Protein AF-A0A832UFR7-F1 (afdb_monomer_lite)

Radius of gyration: 21.79 Å; chains: 1; bounding box: 39×42×48 Å

Foldseek 3Di:
DPDDDLVVLCPDDLVVQCVVPNPVSNVSNCVSVVHDPDDDDPDDDDDPDFFDDDDDPDDDPDVVVVVVVVVVRVVVRVVVCVVVVHDDDDDDDDDD

Structure (mmCIF, N/CA/C/O backbone):
data_AF-A0A832UFR7-F1
#
_entry.id   AF-A0A832UFR7-F1
#
loop_
_atom_site.group_PDB
_atom_site.id
_atom_site.type_symbol
_atom_site.label_atom_id
_atom_site.label_alt_id
_atom_site.label_comp_id
_atom_site.label_asym_id
_atom_site.label_entity_id
_atom_site.label_seq_id
_atom_site.pdbx_PDB_ins_code
_atom_site.Cartn_x
_atom_site.Cartn_y
_atom_site.Cartn_z
_atom_site.occupancy
_atom_site.B_iso_or_equiv
_atom_site.auth_seq_id
_atom_site.auth_comp_id
_atom_site.auth_asym_id
_atom_site.auth_atom_id
_atom_site.pdbx_PDB_model_num
ATOM 1 N N . MET A 1 1 ? 12.718 7.414 -24.867 1.00 69.06 1 MET A N 1
ATOM 2 C CA . MET A 1 1 ? 13.065 6.226 -25.681 1.00 69.06 1 MET A CA 1
ATOM 3 C C . MET A 1 1 ? 12.116 5.942 -26.852 1.00 69.06 1 MET A C 1
ATOM 5 O O . MET A 1 1 ? 12.430 5.057 -27.628 1.00 69.06 1 MET A O 1
ATOM 9 N N . GLY A 1 2 ? 10.996 6.659 -27.046 1.00 84.81 2 GLY A N 1
ATOM 10 C CA . GLY A 1 2 ? 10.194 6.534 -28.282 1.00 84.81 2 GLY A CA 1
ATOM 11 C C . GLY A 1 2 ? 9.479 5.190 -28.501 1.00 84.81 2 GLY A C 1
ATOM 12 O O . GLY A 1 2 ? 8.847 5.012 -29.535 1.00 84.81 2 GLY A O 1
ATOM 13 N N . VAL A 1 3 ? 9.553 4.276 -27.532 1.00 89.12 3 VAL A N 1
ATOM 14 C CA . VAL A 1 3 ? 8.896 2.965 -27.538 1.00 89.12 3 VAL A CA 1
ATOM 15 C C . VAL A 1 3 ? 7.383 3.149 -27.457 1.00 89.12 3 VAL A C 1
ATOM 17 O O . VAL A 1 3 ? 6.890 3.759 -26.508 1.00 89.12 3 VAL A O 1
ATOM 20 N N . LYS A 1 4 ? 6.649 2.608 -28.433 1.00 93.00 4 LYS A N 1
ATOM 21 C CA . LYS A 1 4 ? 5.176 2.605 -28.447 1.00 93.00 4 LYS A CA 1
ATOM 22 C C . LYS A 1 4 ? 4.605 1.194 -28.518 1.00 93.00 4 LYS A C 1
ATOM 24 O O . LYS A 1 4 ? 3.502 0.960 -28.036 1.00 93.00 4 LYS A O 1
ATOM 29 N N . LEU A 1 5 ? 5.348 0.267 -29.116 1.00 93.38 5 LEU A N 1
ATOM 30 C CA . LEU A 1 5 ? 4.941 -1.111 -29.353 1.00 93.38 5 LEU A CA 1
ATOM 31 C C . LEU A 1 5 ? 5.939 -2.095 -28.736 1.00 93.38 5 LEU A C 1
ATOM 33 O O . LEU A 1 5 ? 7.107 -1.780 -28.514 1.00 93.38 5 LEU A O 1
ATOM 37 N N . ILE A 1 6 ? 5.494 -3.337 -28.526 1.00 92.62 6 ILE A N 1
ATOM 38 C CA . ILE A 1 6 ? 6.350 -4.421 -28.011 1.00 92.62 6 ILE A CA 1
ATOM 39 C C . ILE A 1 6 ? 7.548 -4.670 -28.944 1.00 92.62 6 ILE A C 1
ATOM 41 O O . ILE A 1 6 ? 8.657 -4.894 -28.470 1.00 92.62 6 ILE A O 1
ATOM 45 N N . VAL A 1 7 ? 7.356 -4.558 -30.265 1.00 92.12 7 VAL A N 1
ATOM 46 C CA . VAL A 1 7 ? 8.437 -4.706 -31.258 1.00 92.12 7 VAL A CA 1
ATOM 47 C C . VAL A 1 7 ? 9.531 -3.640 -31.125 1.00 92.12 7 VAL A C 1
ATOM 49 O O . VAL A 1 7 ? 10.672 -3.876 -31.510 1.00 92.12 7 VAL A O 1
ATOM 52 N N . ASP A 1 8 ? 9.230 -2.478 -30.547 1.00 93.69 8 ASP A N 1
ATOM 53 C CA . ASP A 1 8 ? 10.252 -1.457 -30.316 1.00 93.69 8 ASP A CA 1
ATOM 54 C C . ASP A 1 8 ? 11.185 -1.889 -29.174 1.00 93.69 8 ASP A C 1
ATOM 56 O O . ASP A 1 8 ? 12.394 -1.687 -29.250 1.00 93.69 8 ASP A O 1
ATOM 60 N N . LEU A 1 9 ? 10.649 -2.567 -28.150 1.00 92.31 9 LEU A N 1
ATOM 61 C CA . LEU A 1 9 ? 11.432 -3.113 -27.033 1.00 92.31 9 LEU A CA 1
ATOM 62 C C . LEU A 1 9 ? 12.348 -4.264 -27.458 1.00 92.31 9 LEU A C 1
ATOM 64 O O . LEU A 1 9 ? 13.417 -4.446 -26.875 1.00 92.31 9 LEU A O 1
ATOM 68 N N . THR A 1 10 ? 11.962 -5.048 -28.468 1.00 91.44 10 THR A N 1
ATOM 69 C CA . THR A 1 10 ? 12.808 -6.146 -28.967 1.00 91.44 10 THR A CA 1
ATOM 70 C C . THR A 1 10 ? 14.014 -5.652 -29.765 1.00 91.44 10 THR A C 1
ATOM 72 O O . THR A 1 10 ? 14.979 -6.396 -29.928 1.00 91.44 10 THR A O 1
ATOM 75 N N . ARG A 1 11 ? 13.995 -4.393 -30.220 1.00 92.56 11 ARG A N 1
ATOM 76 C CA . ARG A 1 11 ? 15.116 -3.737 -30.911 1.00 92.56 11 ARG A CA 1
ATOM 77 C C . ARG A 1 11 ? 16.120 -3.095 -29.955 1.00 92.56 11 ARG A C 1
ATOM 79 O O . ARG A 1 11 ? 17.206 -2.727 -30.391 1.00 92.56 11 ARG A O 1
ATOM 86 N N . LEU A 1 12 ? 15.771 -2.953 -28.676 1.00 93.00 12 LEU A N 1
ATOM 87 C CA . LEU A 1 12 ? 16.657 -2.373 -27.672 1.00 93.00 12 LEU A CA 1
ATOM 88 C C . LEU A 1 12 ? 17.584 -3.445 -27.062 1.00 93.00 12 LEU A C 1
ATOM 90 O O . LEU A 1 12 ? 17.105 -4.540 -26.725 1.00 93.00 12 LEU A O 1
ATOM 94 N N . PRO A 1 13 ? 18.887 -3.136 -26.899 1.00 93.75 13 PRO A N 1
ATOM 95 C CA . PRO A 1 13 ? 19.815 -3.929 -26.097 1.00 93.75 13 PRO A CA 1
ATOM 96 C C . PRO A 1 13 ? 19.372 -4.015 -24.633 1.00 93.75 13 PRO A C 1
ATOM 98 O O . PRO A 1 13 ? 18.692 -3.117 -24.122 1.00 93.75 13 PRO A O 1
ATOM 101 N N . LEU A 1 14 ? 19.766 -5.094 -23.956 1.00 93.75 14 LEU A N 1
ATOM 102 C CA . LEU A 1 14 ? 19.452 -5.307 -22.541 1.00 93.75 14 LEU A CA 1
ATOM 103 C C . LEU A 1 14 ? 20.056 -4.198 -21.675 1.00 93.75 14 LEU A C 1
ATOM 105 O O . LEU A 1 14 ? 19.384 -3.680 -20.789 1.00 93.75 14 LEU A O 1
ATOM 109 N N . GLU A 1 15 ? 21.282 -3.796 -21.993 1.00 95.56 15 GLU A N 1
ATOM 110 C CA . GLU A 1 15 ? 22.086 -2.827 -21.254 1.00 95.56 15 GLU A CA 1
ATOM 111 C C . GLU A 1 15 ? 21.375 -1.473 -21.178 1.00 95.56 15 GLU A C 1
ATOM 113 O O . GLU A 1 15 ? 21.278 -0.887 -20.105 1.00 95.56 15 GLU A O 1
ATOM 118 N N . ILE A 1 16 ? 20.773 -1.021 -22.287 1.00 94.50 16 ILE A N 1
ATOM 119 C CA . ILE A 1 16 ? 20.015 0.241 -22.330 1.00 94.50 16 ILE A CA 1
ATOM 120 C C . ILE A 1 16 ? 18.784 0.167 -21.421 1.00 94.50 16 ILE A C 1
ATOM 122 O O . ILE A 1 16 ? 18.446 1.128 -20.727 1.00 94.50 16 ILE A O 1
ATOM 126 N N . LEU A 1 17 ? 18.085 -0.970 -21.417 1.00 93.50 17 LEU A N 1
ATOM 127 C CA . LEU A 1 17 ? 16.903 -1.149 -20.579 1.00 93.50 17 LEU A CA 1
ATOM 128 C C . LEU A 1 17 ? 17.279 -1.253 -19.097 1.00 93.50 17 LEU A C 1
ATOM 130 O O . LEU A 1 17 ? 16.571 -0.706 -18.256 1.00 93.50 17 LEU A O 1
ATOM 134 N N . GLU A 1 18 ? 18.381 -1.921 -18.761 1.00 95.50 18 GLU A N 1
ATOM 135 C CA . GLU A 1 18 ? 18.884 -2.003 -17.387 1.00 95.50 18 GLU A CA 1
ATOM 136 C C . GLU A 1 18 ? 19.425 -0.663 -16.879 1.00 95.50 18 GLU A C 1
ATOM 138 O O . GLU A 1 18 ? 19.152 -0.301 -15.739 1.00 95.50 18 GLU A O 1
ATOM 143 N N . GLU A 1 19 ? 20.113 0.118 -17.709 1.00 94.88 19 GLU A N 1
ATOM 144 C CA . GLU A 1 19 ? 20.606 1.447 -17.329 1.00 94.88 19 GLU A CA 1
ATOM 145 C C . GLU A 1 19 ? 19.448 2.414 -17.036 1.00 94.88 19 GLU A C 1
ATOM 147 O O . GLU A 1 19 ? 19.479 3.177 -16.072 1.00 94.88 19 GLU A O 1
ATOM 152 N N . THR A 1 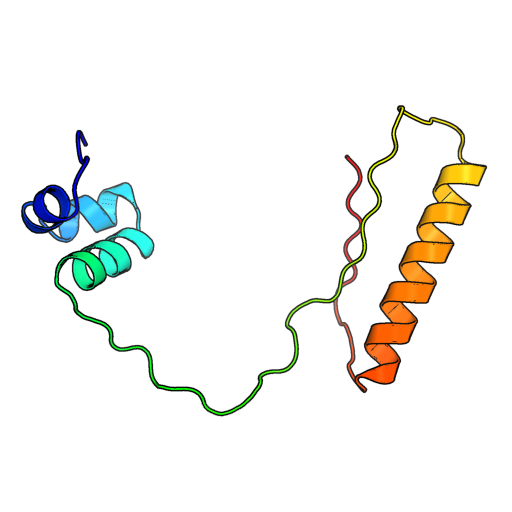20 ? 18.377 2.343 -17.829 1.00 93.12 20 THR A N 1
ATOM 153 C CA . THR A 1 20 ? 17.230 3.258 -17.712 1.00 93.12 20 THR A CA 1
ATOM 154 C C . THR A 1 20 ? 16.176 2.814 -16.696 1.00 93.12 20 THR A C 1
ATOM 156 O O . THR A 1 20 ? 15.502 3.657 -16.101 1.00 93.12 20 THR A O 1
ATOM 159 N N . HIS A 1 21 ? 16.007 1.505 -16.489 1.00 91.62 21 HIS A N 1
ATOM 160 C CA . HIS A 1 21 ? 14.928 0.935 -15.671 1.00 91.62 21 HIS A C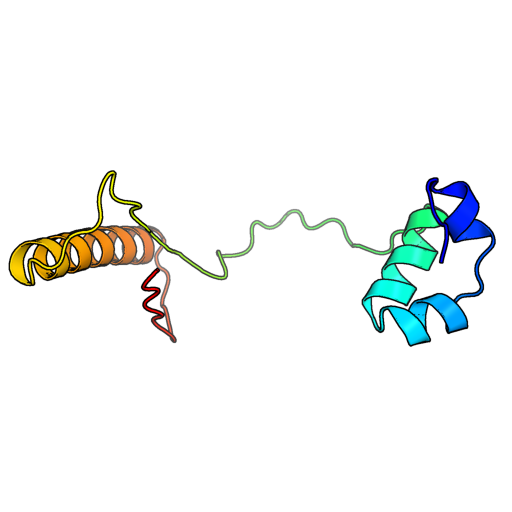A 1
ATOM 161 C C . HIS A 1 21 ? 15.408 -0.073 -14.611 1.00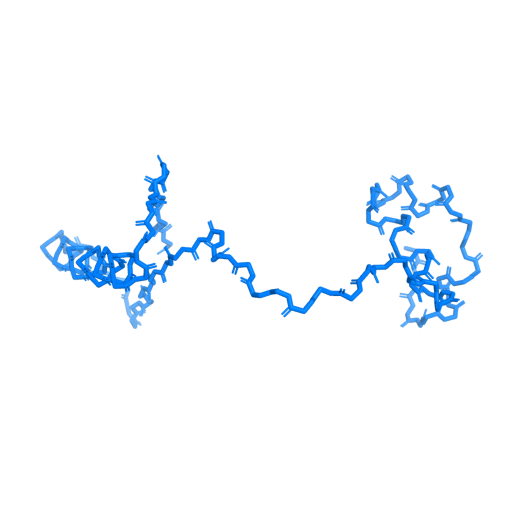 91.62 21 HIS A C 1
ATOM 163 O O . HIS A 1 21 ? 14.591 -0.704 -13.932 1.00 91.62 21 HIS A O 1
ATOM 169 N N . GLY A 1 22 ? 16.718 -0.253 -14.437 1.00 91.94 22 GLY A N 1
ATOM 170 C CA . GLY A 1 22 ? 17.303 -1.170 -13.462 1.00 91.94 22 GLY A CA 1
ATOM 171 C C . GLY A 1 22 ? 16.805 -2.606 -13.638 1.00 91.94 22 GLY A C 1
ATOM 172 O O . GLY A 1 22 ? 16.649 -3.115 -14.749 1.00 91.94 22 GLY A O 1
ATOM 173 N N . LYS A 1 23 ? 16.456 -3.255 -12.519 1.00 88.75 23 LYS A N 1
ATOM 174 C CA . LYS A 1 23 ? 15.903 -4.625 -12.499 1.00 88.75 23 LYS A CA 1
ATOM 175 C C . LYS A 1 23 ? 14.635 -4.782 -13.354 1.00 88.75 23 LYS A C 1
ATOM 177 O O . LYS A 1 23 ? 14.375 -5.869 -13.875 1.00 88.75 23 LYS A O 1
ATOM 182 N N . TRP A 1 24 ? 13.850 -3.715 -13.519 1.00 91.31 24 TRP A N 1
ATOM 183 C CA . TRP A 1 24 ? 12.665 -3.735 -14.377 1.00 91.31 24 TRP A CA 1
ATOM 184 C C . TRP A 1 24 ? 13.025 -3.774 -15.861 1.00 91.31 24 TRP A C 1
ATOM 186 O O . TRP A 1 24 ? 12.295 -4.395 -16.628 1.00 91.31 24 TRP A O 1
ATOM 196 N N . GLY A 1 25 ? 14.168 -3.209 -16.254 1.00 93.50 25 GLY A N 1
ATOM 197 C CA . GLY A 1 25 ? 14.689 -3.277 -17.619 1.00 93.50 25 GLY A CA 1
ATOM 198 C C . GLY A 1 25 ? 14.929 -4.708 -18.083 1.00 93.50 25 GLY A C 1
ATOM 199 O O . GLY A 1 25 ? 14.409 -5.130 -19.116 1.00 93.50 25 GLY A O 1
ATOM 200 N N . ALA A 1 26 ? 15.608 -5.498 -17.251 1.00 92.19 26 ALA A N 1
ATOM 201 C CA . ALA A 1 26 ? 15.832 -6.918 -17.503 1.00 92.19 26 ALA A CA 1
ATOM 202 C C . ALA A 1 26 ? 14.523 -7.719 -17.599 1.00 92.19 26 ALA A C 1
ATOM 204 O O . ALA A 1 26 ? 14.388 -8.635 -18.413 1.00 92.19 26 ALA A O 1
ATOM 205 N N . SER A 1 27 ? 13.538 -7.390 -16.757 1.00 92.75 27 SER A N 1
ATOM 206 C CA . SER A 1 27 ? 12.203 -8.002 -16.808 1.00 92.75 27 SER A CA 1
ATOM 207 C C . SER A 1 27 ? 11.481 -7.654 -18.113 1.00 92.75 27 SER A C 1
ATOM 209 O O . SER A 1 27 ? 10.943 -8.534 -18.785 1.00 92.75 27 SER A O 1
ATOM 211 N N . LEU A 1 28 ? 11.533 -6.385 -18.520 1.00 92.62 28 LEU A N 1
ATOM 212 C CA . LEU A 1 28 ? 10.906 -5.881 -19.737 1.00 92.62 28 LEU A CA 1
ATOM 213 C C . LEU A 1 28 ? 11.525 -6.499 -21.000 1.00 92.62 28 LEU A C 1
ATOM 215 O O . LEU A 1 28 ? 10.792 -6.930 -21.889 1.00 92.62 28 LEU A O 1
ATOM 219 N N . TYR A 1 29 ? 12.854 -6.625 -21.040 1.00 94.38 29 TYR A N 1
ATOM 220 C CA . TYR A 1 29 ? 13.595 -7.262 -22.132 1.00 94.38 29 TYR A CA 1
ATOM 221 C C . TYR A 1 29 ? 13.146 -8.710 -22.379 1.00 94.38 29 TYR A C 1
ATOM 223 O O . TYR A 1 29 ? 12.919 -9.102 -23.528 1.00 94.38 29 TYR A O 1
ATOM 231 N N . ARG A 1 30 ? 13.003 -9.498 -21.300 1.00 93.81 30 ARG A N 1
ATOM 232 C CA . ARG A 1 30 ? 12.549 -10.898 -21.356 1.00 93.81 30 ARG A CA 1
ATOM 233 C C . ARG A 1 30 ? 11.087 -10.989 -21.788 1.00 93.81 30 ARG A C 1
ATOM 235 O O . ARG A 1 30 ? 10.778 -11.718 -22.729 1.00 93.81 30 ARG A O 1
ATOM 242 N N . LYS A 1 31 ? 10.209 -10.184 -21.178 1.00 93.31 31 LYS A N 1
ATOM 243 C CA . LYS A 1 31 ? 8.772 -10.147 -21.499 1.00 93.31 31 LYS A CA 1
ATOM 244 C C . LYS A 1 31 ? 8.505 -9.780 -22.957 1.00 93.31 31 LYS A C 1
ATOM 246 O O . LYS A 1 31 ? 7.699 -10.442 -23.601 1.00 93.31 31 LYS A O 1
ATOM 251 N N . ALA A 1 32 ? 9.213 -8.790 -23.506 1.00 94.62 32 ALA A N 1
ATOM 252 C CA . ALA A 1 32 ? 9.074 -8.398 -24.912 1.00 94.62 32 ALA A CA 1
ATOM 253 C C . ALA A 1 32 ? 9.449 -9.521 -25.899 1.00 94.62 32 ALA A C 1
ATOM 255 O O . ALA A 1 32 ? 9.010 -9.505 -27.045 1.00 94.62 32 ALA A O 1
ATOM 256 N N . ARG A 1 33 ? 10.235 -10.509 -25.451 1.00 94.75 33 ARG A N 1
ATOM 257 C CA . ARG A 1 33 ? 10.659 -11.690 -26.220 1.00 94.75 33 ARG A CA 1
ATOM 258 C C . ARG A 1 33 ? 9.882 -12.958 -25.850 1.00 94.75 33 ARG A C 1
ATOM 260 O O . ARG A 1 33 ? 10.288 -14.048 -26.229 1.00 94.75 33 ARG A O 1
ATOM 267 N N . GLY A 1 34 ? 8.793 -12.830 -25.088 1.00 93.00 34 GLY A N 1
ATOM 268 C CA . GLY A 1 34 ? 7.980 -13.967 -24.650 1.00 93.00 34 GLY A CA 1
ATOM 269 C C . GLY A 1 34 ? 8.670 -14.884 -23.635 1.00 93.00 34 GLY A C 1
ATOM 270 O O . GLY A 1 34 ? 8.204 -15.993 -23.402 1.00 93.00 34 GLY A O 1
ATOM 271 N N . ILE A 1 35 ? 9.772 -14.444 -23.021 1.00 93.44 35 ILE A N 1
ATOM 272 C CA . ILE A 1 35 ? 10.518 -15.235 -22.043 1.00 93.44 35 ILE A CA 1
ATOM 273 C C . ILE A 1 35 ? 9.943 -14.959 -20.652 1.00 93.44 35 ILE A C 1
ATOM 275 O O . ILE A 1 35 ? 10.016 -13.836 -20.147 1.00 93.44 35 ILE A O 1
ATOM 279 N N . SER A 1 36 ? 9.410 -16.000 -20.014 1.00 87.62 36 SER A N 1
ATOM 280 C CA . SER A 1 36 ? 8.997 -15.997 -18.610 1.00 87.62 36 SER A CA 1
ATOM 281 C C . SER A 1 36 ? 9.588 -17.215 -17.913 1.00 87.62 36 SER A C 1
ATOM 283 O O . SER A 1 36 ? 9.444 -18.334 -18.393 1.00 87.62 36 SER A O 1
ATOM 285 N N . SER A 1 37 ? 10.252 -16.990 -16.782 1.00 83.00 37 SER A N 1
ATOM 286 C CA . SER A 1 37 ? 10.788 -18.044 -15.914 1.00 83.00 37 SER A CA 1
ATOM 287 C C . SER A 1 37 ? 10.007 -18.165 -14.606 1.00 83.00 37 SER A C 1
ATOM 289 O O . SER A 1 37 ? 10.498 -18.790 -13.670 1.00 83.00 37 SER A O 1
ATOM 291 N N . SER A 1 38 ? 8.843 -17.509 -14.493 1.00 81.19 38 SER A N 1
ATOM 292 C CA . SER A 1 38 ? 8.063 -17.576 -13.258 1.00 81.19 38 SER A CA 1
ATOM 293 C C . SER A 1 38 ? 7.542 -19.000 -13.080 1.00 81.19 38 SER A C 1
ATOM 295 O O . SER A 1 38 ? 6.854 -19.489 -13.981 1.00 81.19 38 SER A O 1
ATOM 297 N N . PRO A 1 39 ? 7.840 -19.661 -11.952 1.00 84.31 39 PRO A N 1
ATOM 298 C CA . PRO A 1 39 ? 7.236 -20.944 -11.651 1.00 84.31 39 PRO A CA 1
ATOM 299 C C . PRO A 1 39 ? 5.723 -20.773 -11.504 1.00 84.31 39 PRO A C 1
ATOM 301 O O . PRO A 1 39 ? 5.225 -19.698 -11.151 1.00 84.31 39 PRO A O 1
ATOM 304 N N . PHE A 1 40 ? 4.993 -21.841 -11.803 1.00 84.56 40 PHE A N 1
ATOM 305 C CA . PHE A 1 40 ? 3.588 -21.927 -11.447 1.00 84.56 40 PHE A CA 1
ATOM 306 C C . PHE A 1 40 ? 3.489 -22.202 -9.944 1.00 84.56 40 PHE A C 1
ATOM 308 O O . PHE A 1 40 ? 3.985 -23.225 -9.479 1.00 84.56 40 PHE A O 1
ATOM 315 N N . ASN A 1 41 ? 2.845 -21.299 -9.206 1.00 82.38 41 ASN A N 1
ATOM 316 C CA . ASN A 1 41 ? 2.600 -21.458 -7.776 1.00 82.38 41 ASN A CA 1
ATOM 317 C C . ASN A 1 41 ? 1.127 -21.827 -7.583 1.00 82.38 41 ASN A C 1
ATOM 319 O O . ASN A 1 41 ? 0.243 -21.012 -7.841 1.00 82.38 41 ASN A O 1
ATOM 323 N N . SER A 1 42 ? 0.865 -23.069 -7.175 1.00 82.81 42 SER A N 1
ATOM 324 C CA . SER A 1 42 ? -0.487 -23.546 -6.843 1.00 82.81 42 SER A CA 1
ATOM 325 C C . SER A 1 42 ? -0.924 -23.168 -5.429 1.00 82.81 42 SER A C 1
ATOM 327 O O . SER A 1 42 ? -2.105 -23.262 -5.104 1.00 82.81 42 SER A O 1
ATOM 329 N N . GLU A 1 43 ? 0.026 -22.791 -4.576 1.00 84.81 43 GLU A N 1
ATOM 330 C CA . GLU A 1 43 ? -0.232 -22.411 -3.193 1.00 84.81 43 GLU A CA 1
ATOM 331 C C . GLU A 1 43 ? -0.728 -20.966 -3.125 1.00 84.81 43 GLU A C 1
ATOM 333 O O . GLU A 1 43 ? -0.216 -20.074 -3.802 1.00 84.81 43 GLU A O 1
ATOM 338 N N . THR A 1 44 ? -1.755 -20.738 -2.307 1.00 79.00 44 THR A N 1
ATOM 339 C CA . THR A 1 44 ? -2.185 -19.382 -1.967 1.00 79.00 44 THR A CA 1
ATOM 340 C C . THR A 1 44 ? -1.302 -18.901 -0.827 1.00 79.00 44 THR A C 1
ATOM 342 O O . THR A 1 44 ? -1.399 -19.426 0.279 1.00 79.00 44 THR A O 1
ATOM 345 N N . GLU A 1 45 ? -0.425 -17.941 -1.104 1.00 86.12 45 GLU A N 1
ATOM 346 C CA . GLU A 1 45 ? 0.389 -17.312 -0.065 1.00 86.12 45 GLU A CA 1
ATOM 347 C C . GLU A 1 45 ? -0.480 -16.436 0.845 1.00 86.12 45 GLU A C 1
ATOM 349 O O . GLU A 1 45 ? -1.450 -15.808 0.401 1.00 86.12 45 GLU A O 1
ATOM 354 N N . ASP A 1 46 ? -0.102 -16.368 2.122 1.00 88.50 46 ASP A N 1
ATOM 355 C CA . ASP A 1 46 ? -0.716 -15.435 3.056 1.00 88.50 46 ASP A CA 1
ATOM 356 C C . ASP A 1 46 ? -0.540 -13.989 2.561 1.00 88.50 46 ASP A C 1
ATOM 358 O O . ASP A 1 46 ? 0.519 -13.619 2.041 1.00 88.50 46 ASP A O 1
ATOM 362 N N . PRO A 1 47 ? -1.555 -13.124 2.731 1.00 89.31 47 PRO A N 1
ATOM 363 C CA . PRO A 1 47 ? -1.475 -11.752 2.263 1.00 89.31 47 PRO A CA 1
ATOM 364 C C . PRO A 1 47 ? -0.341 -11.000 2.967 1.00 89.31 47 PRO A C 1
ATOM 366 O O . PRO A 1 47 ? -0.298 -10.902 4.193 1.00 89.31 47 PRO A O 1
ATOM 369 N N . HIS A 1 48 ? 0.534 -10.372 2.180 1.00 91.38 48 HIS A N 1
ATOM 370 C CA . HIS A 1 48 ? 1.614 -9.530 2.705 1.00 91.38 48 HIS A CA 1
ATOM 371 C C . HIS A 1 48 ? 1.116 -8.298 3.477 1.00 91.38 48 HIS A C 1
ATOM 373 O O . HIS A 1 48 ? 1.851 -7.745 4.298 1.00 91.38 48 HIS A O 1
ATOM 379 N N . SER A 1 49 ? -0.102 -7.829 3.200 1.00 95.25 49 SER A N 1
ATOM 380 C CA . SER A 1 49 ? -0.716 -6.706 3.904 1.00 95.25 49 SER A CA 1
ATOM 381 C C . SER A 1 49 ? -2.243 -6.796 3.904 1.00 95.25 49 SER A C 1
ATOM 383 O O . SER A 1 49 ? -2.857 -7.369 3.005 1.00 95.25 49 SER A O 1
ATOM 385 N N . ILE A 1 50 ? -2.858 -6.207 4.931 1.00 95.62 50 ILE A N 1
ATOM 386 C CA . ILE A 1 50 ? -4.306 -6.005 5.042 1.00 95.62 50 ILE A CA 1
ATOM 387 C C . ILE A 1 50 ? -4.513 -4.533 5.390 1.00 95.62 50 ILE A C 1
ATOM 389 O O . ILE A 1 50 ? -3.945 -4.045 6.367 1.00 95.62 50 ILE A O 1
ATOM 393 N N . SER A 1 51 ? -5.302 -3.815 4.594 1.00 95.44 51 SER A N 1
ATOM 394 C CA . SER A 1 51 ? -5.553 -2.387 4.788 1.00 95.44 51 SER A CA 1
ATOM 395 C C . SER A 1 51 ? -7.012 -2.031 4.521 1.00 95.44 51 SER A C 1
ATOM 397 O O . SER A 1 51 ? -7.723 -2.710 3.777 1.00 95.44 51 SER A O 1
ATOM 399 N N . ARG A 1 52 ? -7.465 -0.941 5.145 1.00 96.25 52 ARG A N 1
ATOM 400 C CA . ARG A 1 52 ? -8.741 -0.288 4.854 1.00 96.25 52 ARG A CA 1
ATOM 401 C C . ARG A 1 52 ? -8.521 1.216 4.834 1.00 96.25 52 ARG A C 1
ATOM 403 O O . ARG A 1 52 ? -7.897 1.759 5.741 1.00 96.25 52 ARG A O 1
ATOM 410 N N . GLU A 1 53 ? -9.042 1.878 3.811 1.00 95.69 53 GLU A N 1
ATOM 411 C CA . GLU A 1 53 ? -8.990 3.331 3.669 1.00 95.69 53 GLU A CA 1
ATOM 412 C C . GLU A 1 53 ? -10.381 3.877 3.348 1.00 95.69 53 GLU A C 1
ATOM 414 O O . GLU A 1 53 ? -11.240 3.168 2.818 1.00 95.69 53 GLU A O 1
ATOM 419 N N . LYS A 1 54 ? -10.614 5.138 3.711 1.00 94.12 54 LYS A N 1
ATOM 420 C CA . LYS A 1 54 ? -11.852 5.851 3.410 1.00 94.12 54 LYS A CA 1
ATOM 421 C C . LYS A 1 54 ? -11.500 7.208 2.822 1.00 94.12 54 LYS A C 1
ATOM 423 O O . LYS A 1 54 ? -10.808 7.992 3.461 1.00 94.12 54 LYS A O 1
ATOM 428 N N . THR A 1 55 ? -11.998 7.474 1.622 1.00 93.50 55 THR A N 1
ATOM 429 C CA . THR A 1 55 ? -11.974 8.807 1.017 1.00 93.50 55 THR A CA 1
ATOM 430 C C . THR A 1 55 ? -13.275 9.512 1.366 1.00 93.50 55 THR A C 1
ATOM 432 O O . THR A 1 55 ? -14.358 8.953 1.182 1.00 93.50 55 THR A O 1
ATOM 435 N N . PHE A 1 56 ? -13.173 10.719 1.910 1.00 90.69 56 PHE A N 1
ATOM 436 C CA . PHE A 1 56 ? -14.328 11.540 2.244 1.00 90.69 56 PHE A CA 1
ATOM 437 C C . PHE A 1 56 ? -14.775 12.360 1.030 1.00 90.69 56 PHE A C 1
ATOM 439 O O . PHE A 1 56 ? -13.986 12.641 0.133 1.00 90.69 56 PHE A O 1
ATOM 446 N N . THR A 1 57 ? -16.055 12.726 0.986 1.00 91.69 57 THR A N 1
ATOM 447 C CA . THR A 1 57 ? -16.621 13.564 -0.087 1.00 91.69 57 THR A CA 1
ATOM 448 C C . THR A 1 57 ? -16.152 15.015 -0.021 1.00 91.69 57 THR A C 1
ATOM 450 O O . THR A 1 57 ? -16.193 15.722 -1.022 1.00 91.69 57 THR A O 1
ATOM 453 N N . THR A 1 58 ? -15.744 15.452 1.164 1.00 89.88 58 THR A N 1
ATOM 454 C CA . THR A 1 58 ? -15.292 16.803 1.485 1.00 89.88 58 THR A CA 1
ATOM 455 C C . THR A 1 58 ? -14.203 16.703 2.541 1.00 89.88 58 THR A C 1
ATOM 457 O O . THR A 1 58 ? -14.172 15.736 3.305 1.00 89.88 58 THR A O 1
ATOM 460 N N . ASP A 1 59 ? -13.326 17.700 2.593 1.00 87.00 59 ASP A N 1
ATOM 461 C CA . ASP A 1 59 ? -12.266 17.745 3.595 1.00 87.00 59 ASP A CA 1
ATOM 462 C C . ASP A 1 59 ? -12.864 18.052 4.972 1.00 87.00 59 ASP A C 1
ATOM 464 O O . ASP A 1 59 ? -13.638 18.999 5.141 1.00 87.00 59 ASP A O 1
ATOM 468 N N . PHE A 1 60 ? -12.511 17.234 5.963 1.00 83.75 60 PHE A N 1
ATOM 469 C CA . PHE A 1 60 ? -12.980 17.369 7.339 1.00 83.75 60 PHE A CA 1
ATOM 470 C C . PHE A 1 60 ? -11.800 17.632 8.273 1.00 83.75 60 PHE A C 1
ATOM 472 O O . PHE A 1 60 ? -10.793 16.931 8.223 1.00 83.75 60 PHE A O 1
ATOM 479 N N . MET A 1 61 ? -11.965 18.612 9.162 1.00 85.81 61 MET A N 1
ATOM 480 C CA . MET A 1 61 ? -10.988 18.963 10.203 1.00 85.81 61 MET A CA 1
ATOM 481 C C . MET A 1 61 ? -11.497 18.654 11.617 1.00 85.81 61 MET A C 1
ATOM 483 O O . MET A 1 61 ? -10.847 19.028 12.587 1.00 85.81 61 MET A O 1
ATOM 487 N N . ASP A 1 62 ? -12.658 18.000 11.740 1.00 91.88 62 ASP A N 1
ATOM 488 C CA . ASP A 1 62 ? -13.223 17.591 13.028 1.00 91.88 62 ASP A CA 1
ATOM 489 C C . ASP A 1 62 ? -12.442 16.388 13.594 1.00 91.88 62 ASP A C 1
ATOM 491 O O . ASP A 1 62 ? -12.543 15.283 13.041 1.00 91.88 62 ASP A O 1
ATOM 495 N N . PRO A 1 63 ? -11.686 16.558 14.697 1.00 91.94 63 PRO A N 1
ATOM 496 C CA . PRO A 1 63 ? -10.891 15.482 15.275 1.00 91.94 63 PRO A CA 1
ATOM 497 C C . PRO A 1 63 ? -11.739 14.284 15.711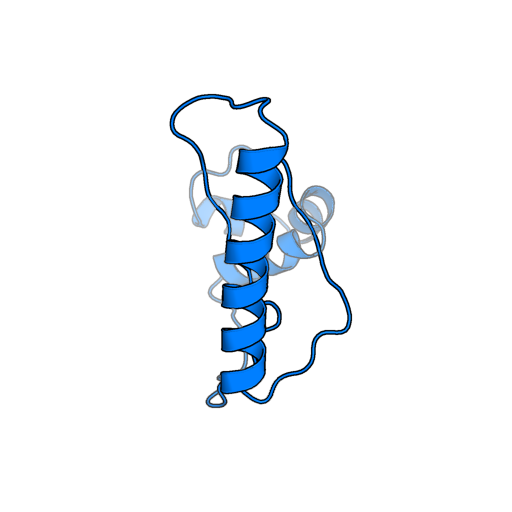 1.00 91.94 63 PRO A C 1
ATOM 499 O O . PRO A 1 63 ? -11.307 13.146 15.549 1.00 91.94 63 PRO A O 1
ATOM 502 N N . LEU A 1 64 ? -12.967 14.506 16.193 1.00 94.62 64 LEU A N 1
ATOM 503 C CA . LEU A 1 64 ? -13.819 13.430 16.703 1.00 94.62 64 LEU A CA 1
ATOM 504 C C . LEU A 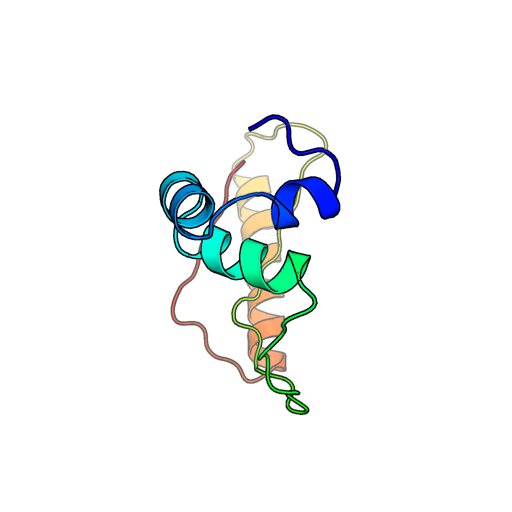1 64 ? -14.292 12.504 15.572 1.00 94.62 64 LEU A C 1
ATOM 506 O O . LEU A 1 64 ? -14.334 11.275 15.709 1.00 94.62 64 LEU A O 1
ATOM 510 N N . LEU A 1 65 ? -14.614 13.081 14.414 1.00 91.81 65 LEU A N 1
ATOM 511 C CA . LEU A 1 65 ? -14.969 12.317 13.220 1.00 91.81 65 LEU A CA 1
ATOM 512 C C . LEU A 1 65 ? -13.771 11.522 12.675 1.00 91.81 65 LEU A C 1
ATOM 514 O O . LEU A 1 65 ? -13.927 10.374 12.240 1.00 91.81 65 LEU A O 1
ATOM 518 N N . LEU A 1 66 ? -12.575 12.111 12.705 1.00 92.75 66 LEU A N 1
ATOM 519 C CA . LEU A 1 66 ? -11.348 11.442 12.272 1.00 92.75 66 LEU A CA 1
ATOM 520 C C . LEU A 1 66 ? -10.986 10.280 13.206 1.00 92.75 66 LEU A C 1
ATOM 522 O O . LEU A 1 66 ? -10.733 9.176 12.724 1.00 92.75 66 LEU A O 1
ATOM 526 N N . GLU A 1 67 ? -11.037 10.488 14.522 1.00 94.69 67 GLU A N 1
ATOM 527 C CA . GLU A 1 67 ? -10.779 9.452 15.528 1.00 94.69 67 GLU A CA 1
ATOM 528 C C . GLU A 1 67 ? -11.781 8.300 15.435 1.00 94.69 67 GLU A C 1
ATOM 530 O O . GLU A 1 67 ? -11.386 7.132 15.414 1.00 94.69 67 GLU A O 1
ATOM 535 N N . SER A 1 68 ? -13.075 8.604 15.310 1.00 95.75 68 SER A N 1
ATOM 536 C CA . SER A 1 68 ? -14.107 7.573 15.149 1.00 95.75 68 SER A CA 1
ATOM 537 C C . SER A 1 68 ? -13.935 6.783 13.849 1.00 95.75 68 SER A C 1
ATOM 539 O O . SER A 1 68 ? -14.059 5.556 13.852 1.00 95.75 68 SER A O 1
ATOM 541 N N . THR A 1 69 ? -13.567 7.447 12.747 1.00 95.31 69 THR A N 1
ATOM 542 C CA . THR A 1 69 ? -13.270 6.763 11.482 1.00 95.31 69 THR A CA 1
ATOM 543 C C . THR A 1 69 ? -12.032 5.879 11.608 1.00 95.31 69 THR A C 1
ATOM 545 O O . THR A 1 69 ? -12.058 4.727 11.174 1.00 95.31 69 THR A O 1
ATOM 548 N N . LEU A 1 70 ? -10.957 6.380 12.218 1.00 95.62 70 LEU A N 1
ATOM 549 C CA . LEU A 1 70 ? -9.732 5.616 12.431 1.00 95.62 70 LEU A CA 1
ATOM 550 C C . LEU A 1 70 ? -9.984 4.388 13.313 1.00 95.62 70 LEU A C 1
ATOM 552 O O . LEU A 1 70 ? -9.532 3.292 12.976 1.00 95.62 70 LEU A O 1
ATOM 556 N N . SER A 1 71 ? -10.738 4.554 14.402 1.00 97.50 71 SER A N 1
ATOM 557 C CA . SER A 1 71 ? -11.145 3.463 15.291 1.00 97.50 71 SER A CA 1
ATOM 558 C C . SER A 1 71 ? -11.919 2.389 14.523 1.00 97.50 71 SER A C 1
ATOM 560 O O . SER A 1 71 ? -11.532 1.219 14.531 1.00 97.50 71 SER A O 1
ATOM 562 N N . TYR A 1 72 ? -12.920 2.798 13.738 1.00 97.75 72 TYR A N 1
ATOM 563 C CA . TYR A 1 72 ? -13.699 1.895 12.893 1.00 97.75 72 TYR A CA 1
ATOM 564 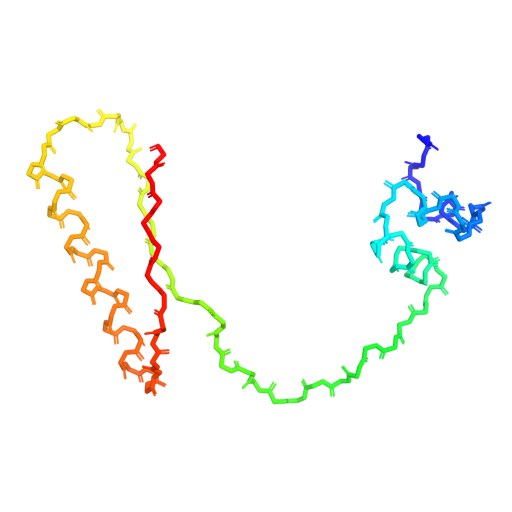C C . TYR A 1 72 ? -12.829 1.126 11.884 1.00 97.75 72 TYR A C 1
ATOM 566 O O . TYR A 1 72 ? -12.928 -0.098 11.773 1.00 97.75 72 TYR A O 1
ATOM 574 N N . LEU A 1 73 ? -11.946 1.811 11.148 1.00 97.62 73 LEU A N 1
ATOM 575 C CA . LEU A 1 73 ? -11.068 1.167 10.163 1.00 97.62 73 LEU A CA 1
ATOM 576 C C . LEU A 1 73 ? -10.076 0.204 10.826 1.00 97.62 73 LEU A C 1
ATOM 578 O O . LEU A 1 73 ? -9.806 -0.873 10.283 1.00 97.62 73 LEU A O 1
ATOM 582 N N . THR A 1 74 ? -9.572 0.560 12.007 1.00 97.31 74 THR A N 1
ATOM 583 C CA . THR A 1 74 ? -8.652 -0.268 12.793 1.00 97.31 74 THR A CA 1
ATOM 584 C C . THR A 1 74 ? -9.345 -1.528 13.294 1.00 97.31 74 THR A C 1
ATOM 586 O O . THR A 1 74 ? -8.833 -2.624 13.075 1.00 97.31 74 THR A O 1
ATOM 589 N N . GLU A 1 75 ? -10.534 -1.404 13.892 1.00 97.75 75 GLU A N 1
ATOM 590 C CA . GLU A 1 75 ? -11.333 -2.542 14.359 1.00 97.75 75 GLU A CA 1
ATOM 591 C C . GLU A 1 75 ? -11.589 -3.522 13.215 1.00 97.75 75 GLU A C 1
ATOM 593 O O . GLU A 1 75 ? -11.324 -4.721 13.321 1.00 97.75 75 GLU A O 1
ATOM 598 N N . LYS A 1 76 ? -12.040 -2.990 12.080 1.00 98.06 76 LYS A N 1
ATOM 599 C CA . LYS A 1 76 ? -12.330 -3.759 10.877 1.00 98.06 76 LYS A CA 1
ATOM 600 C C . LYS A 1 76 ? -11.078 -4.468 10.355 1.00 98.06 76 LYS A C 1
ATOM 602 O O . LYS A 1 76 ? -11.149 -5.652 10.028 1.00 98.06 76 LYS A O 1
ATOM 607 N N . THR A 1 77 ? -9.945 -3.781 10.256 1.00 97.31 77 THR A N 1
ATOM 608 C CA . THR A 1 77 ? -8.688 -4.374 9.763 1.00 97.31 77 THR A CA 1
ATOM 609 C C . THR A 1 77 ? -8.174 -5.454 10.718 1.00 97.31 77 THR A C 1
ATOM 611 O O . THR A 1 77 ? -7.833 -6.553 10.287 1.00 97.31 77 THR A O 1
ATOM 614 N N . ALA A 1 78 ? -8.202 -5.193 12.025 1.00 96.75 78 ALA A N 1
ATOM 615 C CA . ALA A 1 78 ? -7.764 -6.142 13.041 1.00 96.75 78 ALA A CA 1
ATOM 616 C C . ALA A 1 78 ? -8.685 -7.369 13.142 1.00 96.75 78 ALA A C 1
ATOM 618 O O . ALA A 1 78 ? -8.208 -8.479 13.370 1.00 96.75 78 ALA A O 1
ATOM 619 N N . ALA A 1 79 ? -9.997 -7.199 12.947 1.00 97.62 79 ALA A N 1
ATOM 620 C CA . ALA A 1 79 ? -10.941 -8.311 12.887 1.00 97.62 79 ALA A CA 1
ATOM 621 C C . ALA A 1 79 ? -10.631 -9.249 11.712 1.00 97.62 79 ALA A C 1
ATOM 623 O O . ALA A 1 79 ? -10.616 -10.460 11.903 1.00 97.62 79 ALA A O 1
ATOM 624 N N . GLN A 1 80 ? -10.321 -8.694 10.536 1.00 97.12 80 GLN A N 1
ATOM 625 C CA . GLN A 1 80 ? -9.931 -9.479 9.361 1.00 97.12 80 GLN A CA 1
ATOM 626 C C . GLN A 1 80 ? -8.579 -10.182 9.553 1.00 97.12 80 GLN A C 1
ATOM 628 O O . GLN A 1 80 ? -8.426 -11.343 9.190 1.00 97.12 80 GLN A O 1
ATOM 633 N N . LEU A 1 81 ? -7.604 -9.503 10.164 1.00 96.94 81 LEU A N 1
ATOM 634 C CA . LEU A 1 81 ? -6.317 -10.112 10.506 1.00 96.94 81 LEU A CA 1
ATOM 635 C C . LEU A 1 81 ? -6.515 -11.342 11.409 1.00 96.94 81 LEU A C 1
ATOM 637 O O . LEU A 1 81 ? -5.988 -12.415 11.120 1.00 96.94 81 LEU A O 1
ATOM 641 N N . ARG A 1 82 ? -7.335 -11.200 12.462 1.00 96.56 82 ARG A N 1
ATOM 642 C CA . ARG A 1 82 ? -7.645 -12.289 13.398 1.00 96.56 82 ARG A CA 1
ATOM 643 C C . ARG A 1 82 ? -8.450 -13.415 12.759 1.00 96.56 82 ARG A C 1
ATOM 645 O O . ARG A 1 82 ? -8.148 -14.570 13.031 1.00 96.56 82 ARG A O 1
ATOM 652 N N . SER A 1 83 ? -9.447 -13.112 11.922 1.00 96.88 83 SER A N 1
ATOM 653 C CA . SER A 1 83 ? -10.243 -14.154 11.253 1.00 96.88 83 SER A CA 1
ATOM 654 C C . SER A 1 83 ? -9.398 -15.022 10.329 1.00 96.88 83 SER A C 1
ATOM 656 O O . SER A 1 83 ? -9.702 -16.194 10.148 1.00 96.88 83 SER A O 1
ATOM 658 N N . ASN A 1 84 ? -8.329 -14.449 9.777 1.00 95.50 84 ASN A N 1
ATOM 659 C CA . ASN A 1 84 ? -7.389 -15.160 8.923 1.00 95.50 84 ASN A CA 1
ATOM 660 C C . ASN A 1 84 ? -6.296 -15.894 9.722 1.00 95.50 84 ASN A C 1
ATOM 662 O O . ASN A 1 84 ? -5.453 -16.544 9.119 1.00 95.50 84 ASN A O 1
ATOM 666 N N . GLY A 1 85 ? -6.274 -15.788 11.058 1.00 95.81 85 GLY A N 1
ATOM 667 C CA . GLY A 1 85 ? -5.241 -16.406 11.896 1.00 95.81 85 GLY A CA 1
ATOM 668 C C . GLY A 1 85 ? -3.844 -15.795 11.724 1.00 95.81 85 GLY A C 1
ATOM 669 O O . GLY A 1 85 ? -2.851 -16.447 12.036 1.00 95.81 85 GLY A O 1
ATOM 670 N N . LEU A 1 86 ? -3.758 -14.560 11.220 1.00 96.00 86 LEU A N 1
ATOM 671 C CA . LEU A 1 86 ? -2.499 -13.904 10.868 1.00 96.00 86 LEU A CA 1
ATOM 672 C C . LEU A 1 86 ? -1.995 -12.978 11.981 1.00 96.00 86 LEU A C 1
ATOM 674 O O . LEU A 1 86 ? -2.750 -12.511 12.836 1.00 96.00 86 LEU A O 1
ATOM 678 N N . PHE A 1 87 ? -0.708 -12.637 11.907 1.00 94.50 87 PHE A N 1
ATOM 679 C CA . PHE A 1 87 ? -0.055 -11.662 12.779 1.00 94.50 87 PHE A CA 1
ATOM 680 C C . PHE A 1 87 ? 0.590 -10.553 11.948 1.00 94.50 87 PHE A C 1
ATOM 682 O O . PHE A 1 87 ? 1.115 -10.796 10.863 1.00 94.50 87 PHE A O 1
ATOM 689 N N . ALA A 1 88 ? 0.584 -9.326 12.469 1.00 94.50 88 ALA A N 1
ATOM 690 C CA . ALA A 1 88 ? 1.195 -8.174 11.815 1.00 94.50 88 ALA A CA 1
ATOM 691 C C . ALA A 1 88 ? 2.348 -7.626 12.661 1.00 94.50 88 ALA A C 1
ATOM 693 O O . ALA A 1 88 ? 2.199 -7.405 13.861 1.00 94.50 88 ALA A O 1
ATOM 694 N N . ARG A 1 89 ? 3.496 -7.371 12.022 1.00 95.88 89 ARG A N 1
ATOM 695 C CA . ARG A 1 89 ? 4.663 -6.734 12.659 1.00 95.88 89 ARG A CA 1
ATOM 696 C C . ARG A 1 89 ? 4.621 -5.208 12.581 1.00 95.88 89 ARG A C 1
ATOM 698 O O . ARG A 1 89 ? 5.163 -4.530 13.446 1.00 95.88 89 ARG A O 1
ATOM 705 N N . THR A 1 90 ? 4.031 -4.668 11.520 1.00 96.44 90 THR A N 1
ATOM 706 C CA . THR A 1 90 ? 4.090 -3.241 11.196 1.00 96.44 90 THR A CA 1
ATOM 707 C C . THR A 1 90 ? 2.688 -2.723 10.919 1.00 96.44 90 THR A C 1
ATOM 709 O O . THR A 1 90 ? 1.944 -3.330 10.154 1.00 96.44 90 THR A O 1
ATOM 712 N N . VAL A 1 91 ? 2.349 -1.590 11.533 1.00 95.88 91 VAL A N 1
ATOM 713 C CA . VAL A 1 91 ? 1.105 -0.856 11.291 1.00 95.88 91 VAL A CA 1
ATOM 714 C C . VAL A 1 91 ? 1.457 0.446 10.584 1.00 95.88 91 VAL A C 1
ATOM 716 O O . VAL A 1 91 ? 2.379 1.149 10.995 1.00 95.88 91 VAL A O 1
ATOM 719 N N . THR A 1 92 ? 0.732 0.767 9.516 1.00 96.88 92 THR A N 1
ATOM 720 C CA . THR A 1 92 ? 0.946 1.985 8.730 1.00 96.88 92 THR A CA 1
ATOM 721 C C . THR A 1 92 ? -0.345 2.787 8.670 1.00 96.88 92 THR A C 1
ATOM 723 O O . THR A 1 92 ? -1.379 2.264 8.260 1.00 96.88 92 THR A O 1
ATOM 726 N N . LEU A 1 93 ? -0.269 4.064 9.050 1.00 95.12 93 LEU A N 1
ATOM 727 C CA . LEU A 1 93 ? -1.350 5.031 8.886 1.00 95.12 93 LEU A CA 1
ATOM 728 C C . LEU A 1 93 ? -1.056 5.916 7.673 1.00 95.12 93 LEU A C 1
ATOM 730 O O . LEU A 1 93 ? 0.034 6.473 7.555 1.00 95.12 93 LEU A O 1
ATOM 734 N N . LYS A 1 94 ? -2.040 6.051 6.784 1.00 93.75 94 LYS A N 1
ATOM 735 C CA . LYS A 1 94 ? -1.982 6.921 5.608 1.00 93.75 94 LYS A CA 1
ATOM 736 C C . LYS A 1 94 ? -3.039 8.011 5.750 1.00 93.75 94 LYS A C 1
ATOM 738 O O . LYS A 1 94 ? -4.223 7.703 5.838 1.00 93.75 94 LYS A O 1
ATOM 743 N N . LEU A 1 95 ? -2.591 9.263 5.742 1.00 89.50 95 LEU A N 1
ATOM 744 C CA . LEU A 1 95 ? -3.431 10.458 5.692 1.00 89.50 95 LEU A CA 1
ATOM 745 C C . LEU A 1 95 ? -3.192 11.129 4.336 1.00 89.50 95 LEU A C 1
ATOM 747 O O . LEU A 1 95 ? -2.041 11.248 3.910 1.00 89.50 95 LEU A O 1
ATOM 751 N N . ARG A 1 96 ? -4.267 11.480 3.634 1.00 86.81 96 ARG A N 1
ATOM 752 C CA . ARG A 1 96 ? -4.233 12.142 2.330 1.00 86.81 96 ARG A CA 1
ATOM 753 C C . ARG A 1 96 ? -5.243 13.270 2.321 1.00 86.81 96 ARG A C 1
ATOM 755 O O . ARG A 1 96 ? -6.329 13.038 2.892 1.00 86.81 96 ARG A O 1
#

Sequence (96 aa):
MGVKLIVDLTRLPLEILEETHGKWGASLYRKARGISSSPFNSETEDPHSISREKTFTTDFMDPLLLESTLSYLTEKTAAQLRSNGLFARTVTLKLR

Secondary structure (DSSP, 8-state):
----SHHHHHTS-HHHHHHHHTHHHHHHHHHHTT---PPP--S-PPPS--------SS----HHHHHHHHHHHHHHHHHHHHHTT---S-------

pLDDT: mean 92.29, std 4.86, range [69.06, 98.06]